Protein AF-A0A3S4HGS4-F1 (afdb_monomer_lite)

Secondary structure (DSSP, 8-state):
-TTTHHHHHHTSGGGGHHHHHHHHHHHHS-B-SSHHHHHHHHHHHHHHHHHHHHH---HHHHHHHHHHHHIIIII---HHHIIIIIHHHSHHHHHHHHHHHHHHHHHHHTT--BSS----STTGGGGG-BTTBTHHHHHHHHHHHHHHHHHHHHHHHH---PPPHHHHHHHHHHHHS-----

InterPro domains:
  IPR003352 Phosphotransferase system, EIIC [PF02378] (2-100)
  IPR013013 Phosphotransferase system, EIIC component, type 1 [PS51103] (1-174)
  IPR050558 Phosphotransferase System Sugar-Specific Components [PTHR30175] (1-172)

Structure (mmCIF, N/CA/C/O backbone):
data_AF-A0A3S4HGS4-F1
#
_entry.id   AF-A0A3S4HGS4-F1
#
loop_
_atom_site.group_PDB
_atom_site.id
_atom_site.type_symbol
_atom_site.label_atom_id
_atom_site.label_alt_id
_atom_site.label_comp_id
_atom_site.label_asym_id
_atom_site.label_entity_id
_atom_site.label_seq_id
_atom_site.pdbx_PDB_ins_code
_atom_site.Cartn_x
_atom_site.Cartn_y
_atom_site.Cartn_z
_atom_site.occupancy
_atom_site.B_iso_or_equiv
_atom_site.auth_seq_id
_atom_site.auth_comp_id
_atom_site.auth_asym_id
_atom_site.auth_atom_id
_atom_site.pdbx_PDB_model_num
ATOM 1 N N . MET A 1 1 ? 9.769 -6.739 -3.842 1.00 73.69 1 MET A N 1
ATOM 2 C CA . MET A 1 1 ? 10.053 -5.760 -2.768 1.00 73.69 1 MET A CA 1
ATOM 3 C C . MET A 1 1 ? 8.788 -5.180 -2.132 1.00 73.69 1 MET A C 1
ATOM 5 O O . MET A 1 1 ? 8.842 -4.814 -0.966 1.00 73.69 1 MET A O 1
ATOM 9 N N . GLY A 1 2 ? 7.644 -5.158 -2.833 1.00 74.06 2 GLY A N 1
ATOM 10 C CA . GLY A 1 2 ? 6.424 -4.470 -2.374 1.00 74.06 2 GLY A CA 1
ATOM 11 C C . GLY A 1 2 ? 5.908 -4.833 -0.975 1.00 74.06 2 GLY A C 1
ATOM 12 O O . GLY A 1 2 ? 5.435 -3.958 -0.264 1.00 74.06 2 GLY A O 1
ATOM 13 N N . GLY A 1 3 ? 6.067 -6.079 -0.517 1.00 77.19 3 GLY A N 1
ATOM 14 C CA . GLY A 1 3 ? 5.635 -6.467 0.833 1.00 77.19 3 GLY A CA 1
ATOM 15 C C . GLY A 1 3 ? 6.517 -5.941 1.964 1.00 77.19 3 GLY A C 1
ATOM 16 O O . GLY A 1 3 ? 6.028 -5.738 3.061 1.00 77.19 3 GLY A O 1
ATOM 17 N N . LEU A 1 4 ? 7.803 -5.685 1.717 1.00 84.38 4 LEU A N 1
ATOM 18 C CA . LEU A 1 4 ? 8.706 -5.089 2.712 1.00 84.38 4 LEU A CA 1
ATOM 19 C C . LEU A 1 4 ? 8.667 -3.559 2.672 1.00 84.38 4 LEU A C 1
ATOM 21 O O . LEU A 1 4 ? 9.144 -2.910 3.600 1.00 84.38 4 LEU A O 1
ATOM 25 N N . TRP A 1 5 ? 8.087 -2.981 1.617 1.00 82.62 5 TRP A N 1
ATOM 26 C CA . TRP A 1 5 ? 8.094 -1.544 1.385 1.00 82.62 5 TRP A CA 1
ATOM 27 C C . TRP A 1 5 ? 7.494 -0.733 2.541 1.00 82.62 5 TRP A C 1
ATOM 29 O O . TRP A 1 5 ? 8.181 0.159 3.031 1.00 82.62 5 TRP A O 1
ATOM 39 N N . PRO A 1 6 ? 6.307 -1.067 3.089 1.00 82.19 6 PRO A N 1
ATOM 40 C CA . PRO A 1 6 ? 5.762 -0.321 4.223 1.00 82.19 6 PRO A CA 1
ATOM 41 C C . PRO A 1 6 ? 6.671 -0.364 5.461 1.00 82.19 6 PRO A C 1
ATOM 43 O O . PRO A 1 6 ? 6.747 0.614 6.198 1.00 82.19 6 PRO A O 1
ATOM 46 N N . LEU A 1 7 ? 7.415 -1.459 5.672 1.00 84.00 7 LEU A N 1
ATOM 47 C CA . LEU A 1 7 ? 8.395 -1.553 6.761 1.00 84.00 7 LEU A CA 1
ATOM 48 C C . LEU A 1 7 ? 9.599 -0.631 6.516 1.00 84.00 7 LEU A C 1
ATOM 50 O O . LEU A 1 7 ? 10.056 0.035 7.440 1.00 84.00 7 LEU A O 1
ATOM 54 N N . LEU A 1 8 ? 10.080 -0.551 5.273 1.00 84.50 8 LEU A N 1
ATOM 55 C CA . LEU A 1 8 ? 11.158 0.360 4.870 1.00 84.50 8 LEU A CA 1
ATOM 56 C C . LEU A 1 8 ? 10.737 1.835 4.928 1.00 84.50 8 LEU A C 1
ATOM 58 O O . LEU A 1 8 ? 11.573 2.710 5.168 1.00 84.50 8 LEU A O 1
ATOM 62 N N . VAL A 1 9 ? 9.452 2.127 4.707 1.00 83.62 9 VAL A N 1
ATOM 63 C CA . VAL A 1 9 ? 8.888 3.462 4.933 1.00 83.62 9 VAL A CA 1
ATOM 64 C C . VAL A 1 9 ? 8.882 3.774 6.423 1.00 83.62 9 VAL A C 1
ATOM 66 O O . VAL A 1 9 ? 9.398 4.821 6.808 1.00 83.62 9 VAL A O 1
ATOM 69 N N . MET A 1 10 ? 8.435 2.835 7.265 1.00 85.19 10 MET A N 1
ATOM 70 C CA . MET A 1 10 ? 8.444 3.017 8.720 1.00 85.19 10 MET A CA 1
ATOM 71 C C . MET A 1 10 ? 9.833 3.315 9.291 1.00 85.19 10 MET A C 1
ATOM 73 O O . MET A 1 10 ? 9.947 4.145 10.189 1.00 85.19 10 MET A O 1
ATOM 77 N N . THR A 1 11 ? 10.876 2.651 8.786 1.00 85.25 11 THR A N 1
ATOM 78 C CA . THR A 1 11 ? 12.263 2.845 9.244 1.00 85.25 11 THR A CA 1
ATOM 79 C C . THR A 1 11 ? 13.010 3.954 8.498 1.00 85.25 11 THR A C 1
ATOM 81 O O . THR A 1 11 ? 14.163 4.230 8.816 1.00 85.25 11 THR A O 1
ATOM 84 N N . GLY A 1 12 ? 12.403 4.572 7.478 1.00 81.12 12 GLY A N 1
ATOM 85 C CA . GLY A 1 12 ? 13.042 5.581 6.624 1.00 81.12 12 GLY A CA 1
ATOM 86 C C . GLY A 1 12 ? 14.060 5.032 5.610 1.00 81.12 12 GLY A C 1
ATOM 87 O O . GLY A 1 12 ? 14.523 5.774 4.744 1.00 81.12 12 GLY A O 1
ATOM 88 N N . MET A 1 13 ? 14.373 3.733 5.647 1.00 85.25 13 MET A N 1
ATOM 89 C CA . MET A 1 13 ? 15.381 3.101 4.785 1.00 85.25 13 MET A CA 1
ATOM 90 C C . MET A 1 13 ? 15.022 3.117 3.294 1.00 85.25 13 MET A C 1
ATOM 92 O O . MET A 1 13 ? 15.910 2.998 2.453 1.00 85.25 13 MET A O 1
ATOM 96 N N . HIS A 1 14 ? 13.748 3.308 2.941 1.00 82.44 14 HIS A N 1
ATOM 97 C CA . HIS A 1 14 ? 13.311 3.438 1.545 1.00 82.44 14 HIS A CA 1
ATOM 98 C C . HIS A 1 14 ? 14.056 4.550 0.773 1.00 82.44 14 HIS A C 1
ATOM 100 O O . HIS A 1 14 ? 14.282 4.424 -0.428 1.00 82.44 14 HIS A O 1
ATOM 106 N N . ARG A 1 15 ? 14.520 5.607 1.460 1.00 81.25 15 ARG A N 1
ATOM 107 C CA . ARG A 1 15 ? 15.280 6.717 0.853 1.00 81.25 15 ARG A CA 1
ATOM 108 C C . ARG A 1 15 ? 16.653 6.303 0.316 1.00 81.25 15 ARG A C 1
ATOM 110 O O . ARG A 1 15 ? 17.200 6.995 -0.535 1.00 81.25 15 ARG A O 1
ATOM 117 N N . VAL A 1 16 ? 17.197 5.169 0.764 1.00 85.50 16 VAL A N 1
ATOM 118 C CA . VAL A 1 16 ? 18.470 4.627 0.255 1.00 85.50 16 VAL A CA 1
ATOM 119 C C . VAL A 1 16 ? 18.344 4.182 -1.204 1.00 85.50 16 VAL A C 1
ATOM 121 O O . VAL A 1 16 ? 19.324 4.224 -1.941 1.00 85.50 16 VAL A O 1
ATOM 124 N N . PHE A 1 17 ? 17.140 3.819 -1.654 1.00 83.25 17 PHE A N 1
ATOM 125 C CA . PHE A 1 17 ? 16.908 3.400 -3.036 1.00 83.25 17 PHE A CA 1
ATOM 126 C C . PHE A 1 17 ? 16.790 4.579 -4.006 1.00 83.25 17 PHE A C 1
ATOM 128 O O . PHE A 1 17 ? 17.007 4.393 -5.199 1.00 83.25 17 PHE A O 1
ATOM 135 N N . THR A 1 18 ? 16.508 5.797 -3.526 1.00 84.56 18 THR A N 1
ATOM 136 C CA . THR A 1 18 ? 16.375 6.993 -4.373 1.00 84.56 18 THR A CA 1
ATOM 137 C C . THR A 1 18 ? 17.574 7.212 -5.310 1.00 84.56 18 THR A C 1
ATOM 139 O O . THR A 1 18 ? 17.343 7.278 -6.516 1.00 84.56 18 THR A O 1
ATOM 142 N N . PRO A 1 19 ? 18.840 7.285 -4.844 1.00 85.31 19 PRO A N 1
ATOM 143 C CA . PRO A 1 19 ? 19.981 7.477 -5.745 1.00 85.31 19 PRO A CA 1
ATOM 144 C C . PRO A 1 19 ? 20.145 6.331 -6.752 1.00 85.31 19 PRO A C 1
ATOM 146 O O . PRO A 1 19 ? 20.438 6.583 -7.918 1.00 85.31 19 PRO A O 1
ATOM 149 N N . THR A 1 20 ? 19.897 5.085 -6.340 1.00 85.88 20 THR A N 1
ATOM 150 C CA . THR A 1 20 ? 19.957 3.914 -7.229 1.00 85.88 20 THR A CA 1
ATOM 151 C C . THR A 1 20 ? 18.899 3.980 -8.329 1.00 85.88 20 THR A C 1
ATOM 153 O O . THR A 1 20 ? 19.192 3.658 -9.479 1.00 85.88 20 THR A O 1
ATOM 156 N N . ILE A 1 21 ? 17.685 4.433 -8.007 1.00 85.06 21 ILE A N 1
ATOM 157 C CA . ILE A 1 21 ? 16.608 4.625 -8.985 1.00 85.06 21 ILE A CA 1
ATOM 158 C C . ILE A 1 21 ? 16.987 5.727 -9.978 1.00 85.06 21 ILE A C 1
ATOM 160 O O . ILE A 1 21 ? 16.885 5.502 -11.181 1.00 85.06 21 ILE A O 1
ATOM 164 N N . ILE A 1 22 ? 17.488 6.876 -9.499 1.00 86.00 22 ILE A N 1
ATOM 165 C CA . ILE A 1 22 ? 17.954 7.973 -10.370 1.00 86.00 22 ILE A CA 1
ATOM 166 C C . ILE A 1 22 ? 19.010 7.458 -11.344 1.00 86.00 22 ILE A C 1
ATOM 168 O O . ILE A 1 22 ? 18.905 7.691 -12.545 1.00 86.00 22 ILE A O 1
ATOM 172 N N . GLN A 1 23 ? 20.011 6.740 -10.833 1.00 87.56 23 GLN A N 1
ATOM 173 C CA . GLN A 1 23 ? 21.090 6.201 -11.650 1.00 87.56 23 GLN A CA 1
ATOM 174 C C . GLN A 1 23 ? 20.569 5.196 -12.684 1.00 87.56 23 GLN A C 1
ATOM 176 O O . GLN A 1 23 ? 20.904 5.297 -13.860 1.00 87.56 23 GLN A O 1
ATOM 181 N N . THR A 1 24 ? 19.694 4.276 -12.274 1.00 86.56 24 THR A N 1
ATOM 182 C CA . THR A 1 24 ? 19.124 3.261 -13.173 1.00 86.56 24 THR A CA 1
ATOM 183 C C . THR A 1 24 ? 18.310 3.907 -14.293 1.00 86.56 24 THR A C 1
ATOM 185 O O . THR A 1 24 ? 18.441 3.519 -15.453 1.00 86.56 24 THR A O 1
ATOM 188 N N . ILE A 1 25 ? 17.509 4.932 -13.980 1.00 85.81 25 ILE A N 1
ATOM 189 C CA . ILE A 1 25 ? 16.759 5.694 -14.986 1.00 85.81 25 ILE A CA 1
ATOM 190 C C . ILE A 1 25 ? 17.715 6.471 -15.899 1.00 85.81 25 ILE A C 1
ATOM 192 O O . ILE A 1 25 ? 17.502 6.487 -17.107 1.00 85.81 25 ILE A O 1
ATOM 196 N N . ALA A 1 26 ? 18.780 7.074 -15.366 1.00 86.50 26 ALA A N 1
ATOM 197 C CA . ALA A 1 26 ? 19.760 7.804 -16.170 1.00 86.50 26 ALA A CA 1
ATOM 198 C C . ALA A 1 26 ? 20.526 6.893 -17.148 1.00 86.50 26 ALA A C 1
ATOM 200 O O . ALA A 1 26 ? 20.811 7.305 -18.269 1.00 86.50 26 ALA A O 1
ATOM 201 N N . GLU A 1 27 ? 20.836 5.660 -16.743 1.00 88.69 27 GLU A N 1
ATOM 202 C CA . GLU A 1 27 ? 21.581 4.696 -17.561 1.00 88.69 27 GLU A CA 1
ATOM 203 C C . GLU A 1 27 ? 20.690 3.935 -18.554 1.00 88.69 27 GLU A C 1
ATOM 205 O O . GLU A 1 27 ? 21.102 3.671 -19.682 1.00 88.69 27 GLU A O 1
ATOM 210 N N . THR A 1 28 ? 19.472 3.565 -18.148 1.00 83.31 28 THR A N 1
ATOM 211 C CA . THR A 1 28 ? 18.619 2.628 -18.907 1.00 83.31 28 THR A CA 1
ATOM 212 C C . THR A 1 28 ? 17.299 3.231 -19.393 1.00 83.31 28 THR A C 1
ATOM 214 O O . THR A 1 28 ? 16.557 2.584 -20.134 1.00 83.31 28 THR A O 1
ATOM 217 N N . GLY A 1 29 ? 16.981 4.462 -18.982 1.00 82.38 29 GLY A N 1
ATOM 218 C CA . GLY A 1 29 ? 15.735 5.161 -19.310 1.00 82.38 29 GLY A CA 1
ATOM 219 C C . GLY A 1 29 ? 14.496 4.660 -1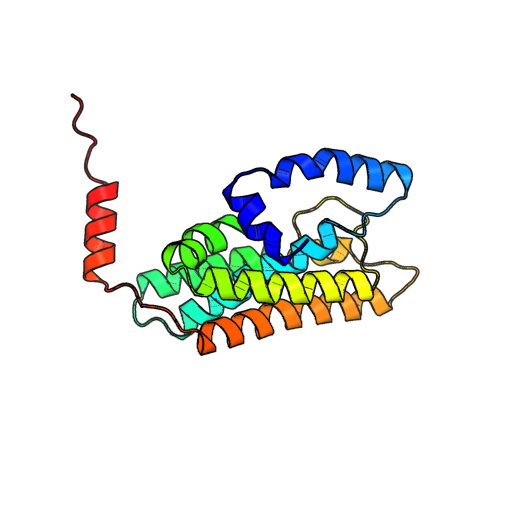8.557 1.00 82.38 29 GLY A C 1
ATOM 220 O O . GLY A 1 29 ? 13.396 5.160 -18.808 1.00 82.38 29 GLY A O 1
ATOM 221 N N . LYS A 1 30 ? 14.634 3.661 -17.670 1.00 83.25 30 LYS A N 1
ATO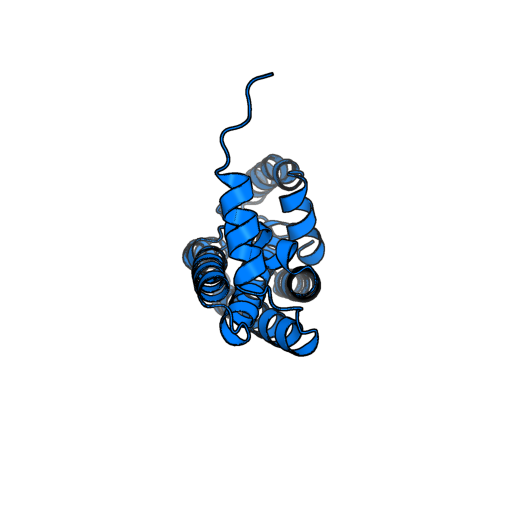M 222 C CA . LYS A 1 30 ? 13.518 3.078 -16.909 1.00 83.25 30 LYS A CA 1
ATOM 223 C C . LYS A 1 30 ? 13.963 2.337 -15.645 1.00 83.25 30 LYS A C 1
ATOM 225 O O . LYS A 1 30 ? 15.062 1.810 -15.589 1.00 83.25 30 LYS A O 1
ATOM 230 N N . GLU A 1 31 ? 13.088 2.220 -14.650 1.00 85.94 31 GLU A N 1
ATOM 231 C CA . GLU A 1 31 ? 13.328 1.436 -13.428 1.00 85.94 31 GLU A CA 1
ATOM 232 C C . GLU A 1 31 ? 12.187 0.437 -13.188 1.00 85.94 31 GLU A C 1
ATOM 234 O O . GLU A 1 31 ? 11.023 0.820 -13.101 1.00 85.94 31 GLU A O 1
ATOM 239 N N . GLY A 1 32 ? 12.511 -0.858 -13.137 1.00 80.69 32 GLY A N 1
ATOM 240 C CA . GLY A 1 32 ? 11.527 -1.952 -13.153 1.00 80.69 32 GLY A CA 1
ATOM 241 C C . GLY A 1 32 ? 11.404 -2.764 -11.862 1.00 80.69 32 GLY A C 1
ATOM 242 O O . GLY A 1 32 ? 10.680 -3.754 -11.840 1.00 80.69 32 GLY A O 1
ATOM 243 N N . MET A 1 33 ? 12.116 -2.408 -10.792 1.00 78.56 33 MET A N 1
ATOM 244 C CA . MET A 1 33 ? 12.194 -3.211 -9.569 1.00 78.56 33 MET A CA 1
ATOM 245 C C . MET A 1 33 ? 11.531 -2.525 -8.369 1.00 78.56 33 MET A C 1
ATOM 247 O O . MET A 1 33 ? 10.715 -3.140 -7.669 1.00 78.56 33 MET A O 1
ATOM 251 N N . VAL A 1 34 ? 11.884 -1.268 -8.110 1.00 82.94 34 VAL A N 1
ATOM 252 C CA . VAL A 1 34 ? 11.505 -0.524 -6.906 1.00 82.94 34 VAL A CA 1
ATOM 253 C C . VAL A 1 34 ? 10.178 0.201 -7.115 1.00 82.94 34 VAL A C 1
ATOM 255 O O . VAL A 1 34 ? 9.214 -0.091 -6.411 1.00 82.94 34 VAL A O 1
ATOM 258 N N . MET A 1 35 ? 10.066 1.041 -8.141 1.00 83.50 35 MET A N 1
ATOM 259 C CA . MET A 1 35 ? 8.863 1.826 -8.442 1.00 83.50 35 MET A CA 1
ATOM 260 C C . MET A 1 35 ? 7.609 0.956 -8.690 1.00 83.50 35 MET A C 1
ATOM 262 O O . MET A 1 35 ? 6.543 1.261 -8.148 1.00 83.50 35 MET A O 1
ATOM 266 N N . PRO A 1 36 ? 7.675 -0.177 -9.423 1.00 82.62 36 PRO A N 1
ATOM 267 C CA . PRO A 1 36 ? 6.515 -1.064 -9.578 1.00 82.62 36 PRO A CA 1
ATOM 268 C C . PRO A 1 36 ? 6.164 -1.831 -8.294 1.00 82.62 36 PRO A C 1
ATOM 270 O O . PRO A 1 36 ? 5.029 -2.259 -8.098 1.00 82.62 36 PRO A O 1
ATOM 273 N N . SER A 1 37 ? 7.128 -2.009 -7.387 1.00 84.12 37 SER A N 1
ATOM 274 C CA . SER A 1 37 ? 6.854 -2.554 -6.054 1.00 84.12 37 SER A CA 1
ATOM 275 C C . SER A 1 37 ? 6.144 -1.526 -5.163 1.00 84.12 37 SER A C 1
ATOM 277 O O . SER A 1 37 ? 5.275 -1.899 -4.374 1.00 84.12 37 SER A O 1
ATOM 279 N N . GLU A 1 38 ? 6.495 -0.246 -5.300 1.00 85.38 38 GLU A N 1
ATOM 280 C CA . GLU A 1 38 ? 5.922 0.875 -4.551 1.00 85.38 38 GLU A CA 1
ATOM 281 C C . GLU A 1 38 ? 4.439 1.099 -4.851 1.00 85.38 38 GLU A C 1
ATOM 283 O O . GLU A 1 38 ? 3.647 1.231 -3.917 1.00 85.38 38 GLU A O 1
ATOM 288 N N . ILE A 1 39 ? 4.031 1.069 -6.128 1.00 86.06 39 ILE A N 1
ATOM 289 C CA . ILE A 1 39 ? 2.616 1.256 -6.499 1.00 86.06 39 ILE A CA 1
ATOM 290 C C . ILE A 1 39 ? 1.719 0.203 -5.841 1.00 86.06 39 ILE A C 1
ATOM 292 O O . ILE A 1 39 ? 0.664 0.531 -5.300 1.00 86.06 39 ILE A O 1
ATOM 296 N N . GLY A 1 40 ? 2.167 -1.055 -5.798 1.00 86.81 40 GLY A N 1
ATOM 297 C CA . GLY A 1 40 ? 1.443 -2.129 -5.123 1.00 86.81 40 GLY A CA 1
ATOM 298 C C . GLY A 1 40 ? 1.340 -1.905 -3.613 1.00 86.81 40 GLY A C 1
ATOM 299 O O . GLY A 1 40 ? 0.284 -2.150 -3.033 1.00 86.81 40 GLY A O 1
ATOM 300 N N . ALA A 1 41 ? 2.404 -1.416 -2.974 1.00 88.06 41 ALA A N 1
ATOM 301 C CA . ALA A 1 41 ? 2.439 -1.163 -1.535 1.00 88.06 41 ALA A CA 1
ATOM 302 C C . ALA A 1 41 ? 1.572 0.038 -1.118 1.00 88.06 41 ALA A C 1
ATOM 304 O O . ALA A 1 41 ? 0.770 -0.077 -0.188 1.00 88.06 41 ALA A O 1
ATOM 305 N N . ASN A 1 42 ? 1.676 1.164 -1.828 1.00 90.88 42 ASN A N 1
ATOM 306 C CA . ASN A 1 42 ? 0.927 2.388 -1.526 1.00 90.88 42 ASN A CA 1
ATOM 307 C C . ASN A 1 42 ? -0.580 2.162 -1.669 1.00 90.88 42 ASN A C 1
ATOM 309 O O . ASN A 1 42 ? -1.363 2.492 -0.777 1.00 90.88 42 ASN A O 1
ATOM 313 N N . LEU A 1 43 ? -0.995 1.510 -2.753 1.00 92.19 43 LEU A N 1
ATOM 314 C CA . LEU A 1 43 ? -2.408 1.231 -2.994 1.00 92.19 43 LEU A CA 1
ATOM 315 C C . LEU A 1 43 ? -2.945 0.136 -2.079 1.00 92.19 43 LEU A C 1
ATOM 317 O O . LEU A 1 43 ? -4.115 0.174 -1.704 1.00 92.19 43 LEU A O 1
ATOM 321 N N . SER A 1 44 ? -2.090 -0.795 -1.654 1.00 92.69 44 SER A N 1
ATOM 322 C CA . SER A 1 44 ? -2.437 -1.757 -0.610 1.00 92.69 44 SER A CA 1
ATOM 323 C C . SER A 1 44 ? -2.732 -1.070 0.725 1.00 92.69 44 SER A C 1
ATOM 325 O O . SER A 1 44 ? -3.722 -1.409 1.369 1.00 92.69 44 SER A O 1
ATOM 327 N N . LEU A 1 45 ? -1.935 -0.077 1.133 1.00 92.50 45 LEU A N 1
ATOM 328 C CA . LEU A 1 45 ? -2.217 0.729 2.330 1.00 92.50 45 LEU A CA 1
ATOM 329 C C . LEU A 1 45 ? -3.512 1.538 2.184 1.00 92.50 45 LEU A C 1
ATOM 331 O O . LEU A 1 45 ? -4.280 1.674 3.139 1.00 92.50 45 LEU A O 1
ATOM 335 N N . GLY A 1 46 ? -3.789 2.025 0.975 1.00 93.00 46 GLY A N 1
ATOM 336 C CA . GLY A 1 46 ? -5.063 2.646 0.638 1.00 93.00 46 GLY A CA 1
ATOM 337 C C . GLY A 1 46 ? -6.253 1.695 0.790 1.00 93.00 46 GLY A C 1
ATOM 338 O O . GLY A 1 46 ? -7.238 2.028 1.447 1.00 93.00 46 GLY A O 1
ATOM 339 N N . GLY A 1 47 ? -6.145 0.484 0.238 1.00 92.94 47 GLY A N 1
ATOM 340 C CA . GLY A 1 47 ? -7.185 -0.544 0.307 1.00 92.94 47 GLY A CA 1
ATOM 341 C C . GLY A 1 47 ? -7.461 -1.042 1.726 1.00 92.94 47 GLY A C 1
ATOM 342 O O . GLY A 1 47 ? -8.624 -1.174 2.112 1.00 92.94 47 GLY A O 1
ATOM 343 N N . SER A 1 48 ? -6.421 -1.252 2.540 1.00 94.00 48 SER A N 1
ATOM 344 C CA . SER A 1 48 ? -6.606 -1.640 3.944 1.00 94.00 48 SER A CA 1
ATOM 345 C C . SER A 1 48 ? -7.225 -0.511 4.766 1.00 94.00 48 SER A C 1
ATOM 347 O O . SER A 1 48 ? -8.111 -0.764 5.582 1.00 94.00 48 SER A O 1
ATOM 349 N N . SER A 1 49 ? -6.849 0.743 4.500 1.00 94.25 49 SER A N 1
ATOM 350 C CA . SER A 1 49 ? -7.458 1.910 5.151 1.00 94.25 49 SER A CA 1
ATOM 351 C C . SER A 1 49 ? -8.935 2.077 4.772 1.00 94.25 49 SER A C 1
ATOM 353 O O . SER A 1 49 ? -9.769 2.326 5.640 1.00 94.25 49 SER A O 1
ATOM 355 N N . LEU A 1 50 ? -9.300 1.832 3.510 1.00 95.19 50 LEU A N 1
ATOM 356 C CA . LEU A 1 50 ? -10.702 1.784 3.074 1.00 95.19 50 LEU A CA 1
ATOM 357 C C . LEU A 1 50 ? -11.502 0.690 3.788 1.00 95.19 50 LEU A C 1
ATOM 359 O O . LEU A 1 50 ? -12.639 0.927 4.193 1.00 95.19 50 LEU A O 1
ATOM 363 N N . ALA A 1 51 ? -10.924 -0.498 3.978 1.00 94.19 51 ALA A N 1
ATOM 364 C CA . ALA A 1 51 ? -11.585 -1.580 4.708 1.00 94.19 51 ALA A CA 1
ATOM 365 C C . ALA A 1 51 ? -11.812 -1.232 6.182 1.00 94.19 51 ALA A C 1
ATOM 367 O O . ALA A 1 51 ? -12.861 -1.564 6.743 1.00 94.19 51 ALA A O 1
ATOM 368 N N . VAL A 1 52 ? -10.863 -0.524 6.798 1.00 92.88 52 VAL A N 1
ATOM 369 C CA . VAL A 1 52 ? -11.026 0.005 8.155 1.00 92.88 52 VAL A CA 1
ATOM 370 C C . VAL A 1 52 ? -12.159 1.020 8.203 1.00 92.88 52 VAL A C 1
ATOM 372 O O . VAL A 1 52 ? -13.081 0.846 8.996 1.00 92.88 52 VAL A O 1
ATOM 375 N N . ALA A 1 53 ? -12.156 2.013 7.311 1.00 93.56 53 ALA A N 1
ATOM 376 C CA . ALA A 1 53 ? -13.233 2.995 7.207 1.00 93.56 53 ALA A CA 1
ATOM 377 C C . ALA A 1 53 ? -14.612 2.347 7.001 1.00 93.56 53 ALA A C 1
ATOM 379 O O . ALA A 1 53 ? -15.620 2.826 7.527 1.00 93.56 53 ALA A O 1
ATOM 380 N N . TRP A 1 54 ? -14.674 1.249 6.246 1.00 93.69 54 TRP A N 1
ATOM 381 C CA . TRP A 1 54 ? -15.916 0.523 6.008 1.00 93.69 54 TRP A CA 1
ATOM 382 C C . TRP A 1 54 ? -16.440 -0.156 7.277 1.00 93.69 54 TRP A C 1
ATOM 384 O O . TRP A 1 54 ? -17.626 -0.049 7.589 1.00 93.69 54 TRP A O 1
ATOM 394 N N . ARG A 1 55 ? -15.563 -0.838 8.021 1.00 91.19 55 ARG A N 1
ATOM 395 C CA . ARG A 1 55 ? -15.952 -1.706 9.141 1.00 91.19 55 ARG A CA 1
ATOM 396 C C . ARG A 1 55 ? -15.992 -1.005 10.502 1.00 91.19 55 ARG A C 1
ATOM 398 O O . ARG A 1 55 ? -16.719 -1.476 11.374 1.00 91.19 55 ARG A O 1
ATOM 405 N N . THR A 1 56 ? -15.238 0.077 10.695 1.00 90.31 56 THR A N 1
ATOM 406 C CA . THR A 1 56 ? -15.179 0.775 11.987 1.00 90.31 56 THR A CA 1
ATOM 407 C C . THR A 1 56 ? -16.519 1.417 12.351 1.00 90.31 56 THR A C 1
ATOM 409 O O . THR A 1 56 ? -17.248 1.938 11.498 1.00 90.31 56 THR A O 1
ATOM 412 N N . LYS A 1 57 ? -16.857 1.354 13.640 1.00 88.56 57 LYS A N 1
ATOM 413 C CA . LYS A 1 57 ? -17.996 2.050 14.249 1.00 88.56 57 LYS A CA 1
ATOM 414 C C . LYS A 1 57 ? -17.603 3.411 14.812 1.00 88.56 57 LYS A C 1
ATOM 416 O O . LYS A 1 57 ? -18.489 4.196 15.143 1.00 88.56 57 LYS A O 1
ATOM 421 N N . ASN A 1 58 ? -16.308 3.685 14.916 1.00 90.06 58 ASN A N 1
ATOM 422 C CA . ASN A 1 58 ? -15.802 4.939 15.430 1.00 90.06 58 ASN A CA 1
ATOM 423 C C . ASN A 1 58 ? -15.807 6.010 14.314 1.00 90.06 58 ASN A C 1
ATOM 425 O O . ASN A 1 58 ? -15.168 5.816 13.274 1.00 90.06 58 ASN A O 1
ATOM 429 N N . PRO A 1 59 ? -16.541 7.127 14.483 1.00 88.12 59 PRO A N 1
ATOM 430 C CA . PRO A 1 59 ? -16.644 8.163 13.458 1.00 88.12 59 PRO A CA 1
ATOM 431 C C . PRO A 1 59 ? -15.312 8.879 13.179 1.00 88.12 59 PRO A C 1
ATOM 433 O O . PRO A 1 59 ? -15.041 9.202 12.022 1.00 88.12 59 PRO A O 1
ATOM 436 N N . GLU A 1 60 ? -14.465 9.077 14.190 1.00 88.62 60 GLU A N 1
ATOM 437 C CA . GLU A 1 60 ? -13.166 9.748 14.051 1.00 88.62 60 GLU A CA 1
ATOM 438 C C . GLU A 1 60 ? -12.162 8.851 13.323 1.00 88.62 60 GLU A C 1
ATOM 440 O O . GLU A 1 60 ? -11.529 9.269 12.342 1.00 88.62 60 GLU A O 1
ATOM 445 N N . LEU A 1 61 ? -12.088 7.575 13.719 1.00 89.31 61 LEU A N 1
ATOM 446 C CA . LEU A 1 61 ? -11.283 6.581 13.011 1.00 89.31 61 LEU A CA 1
ATOM 447 C C . LEU A 1 61 ? -11.754 6.405 11.564 1.00 89.31 61 LEU A C 1
ATOM 449 O O . LEU A 1 61 ? -10.926 6.309 10.658 1.00 89.31 61 LEU A O 1
ATOM 453 N N . ARG A 1 62 ? -13.071 6.413 11.313 1.00 92.38 62 ARG A N 1
ATOM 454 C CA . ARG A 1 62 ? -13.633 6.352 9.954 1.00 92.38 62 ARG A CA 1
ATOM 455 C C . ARG A 1 62 ? -13.181 7.539 9.109 1.00 92.38 62 ARG A C 1
ATOM 457 O O . ARG A 1 62 ? -12.760 7.335 7.971 1.00 92.38 62 ARG A O 1
ATOM 464 N N . GLN A 1 63 ? -13.263 8.758 9.641 1.00 92.38 63 GLN A N 1
ATOM 465 C CA . GLN A 1 63 ? -12.841 9.963 8.927 1.00 92.38 63 GLN A CA 1
ATOM 466 C C . GLN A 1 63 ? -11.341 9.926 8.616 1.00 92.38 63 GLN A C 1
ATOM 468 O O . GLN A 1 63 ? -10.938 10.164 7.475 1.00 92.38 63 GLN A O 1
ATOM 473 N N . THR A 1 64 ? -10.531 9.559 9.608 1.00 92.38 64 THR A N 1
ATOM 474 C CA . THR A 1 64 ? -9.079 9.414 9.463 1.00 92.38 64 THR A CA 1
ATOM 475 C C . THR A 1 64 ? -8.739 8.370 8.404 1.00 92.38 64 THR A C 1
ATOM 477 O O . THR A 1 64 ? -7.943 8.632 7.504 1.00 92.38 64 THR A O 1
ATOM 480 N N . ALA A 1 65 ? -9.388 7.206 8.457 1.00 93.00 65 ALA A N 1
ATOM 481 C CA . ALA A 1 65 ? -9.139 6.113 7.532 1.00 93.00 65 ALA A CA 1
ATOM 482 C C . ALA A 1 65 ? -9.558 6.438 6.090 1.00 93.00 65 ALA A C 1
ATOM 484 O O . ALA A 1 65 ? -8.839 6.077 5.160 1.00 93.00 65 ALA A O 1
ATOM 485 N N . LEU A 1 66 ? -10.661 7.169 5.884 1.00 94.12 66 LEU A N 1
ATOM 486 C CA . LEU A 1 66 ? -11.064 7.646 4.554 1.00 94.12 66 LEU A CA 1
ATOM 487 C C . LEU A 1 66 ? -10.069 8.654 3.977 1.00 94.12 66 LEU A C 1
ATOM 489 O O . LEU A 1 66 ? -9.650 8.509 2.829 1.00 94.12 66 LEU A O 1
ATOM 493 N N . ALA A 1 67 ? -9.674 9.656 4.766 1.00 93.31 67 ALA A N 1
ATOM 494 C CA . ALA A 1 67 ? -8.708 10.662 4.332 1.00 93.31 67 ALA A CA 1
ATOM 495 C C . ALA A 1 67 ? -7.351 10.021 4.003 1.00 93.31 67 ALA A C 1
ATOM 497 O O . ALA A 1 67 ? -6.746 10.309 2.969 1.00 93.31 67 ALA A O 1
ATOM 498 N N . ALA A 1 68 ? -6.910 9.093 4.850 1.00 93.19 68 ALA A N 1
ATOM 499 C CA . ALA A 1 68 ? -5.678 8.353 4.661 1.00 93.19 68 ALA A CA 1
ATOM 500 C C . ALA A 1 68 ? -5.718 7.445 3.423 1.00 93.19 68 ALA A C 1
ATOM 502 O O . ALA A 1 68 ? -4.767 7.427 2.640 1.00 93.19 68 ALA A O 1
ATOM 503 N N . ALA A 1 69 ? -6.835 6.747 3.195 1.00 93.62 69 ALA A N 1
ATOM 504 C CA . ALA A 1 69 ? -7.016 5.930 2.003 1.00 93.62 69 ALA A CA 1
ATOM 505 C C . ALA A 1 69 ? -6.998 6.767 0.719 1.00 93.62 69 ALA A C 1
ATOM 507 O O . ALA A 1 69 ? -6.334 6.396 -0.248 1.00 93.62 69 ALA A O 1
ATOM 508 N N . ALA A 1 70 ? -7.684 7.914 0.720 1.00 93.12 70 ALA A N 1
ATOM 509 C CA . ALA A 1 70 ? -7.674 8.840 -0.405 1.00 93.12 70 ALA A CA 1
ATOM 510 C C . ALA A 1 70 ? -6.257 9.365 -0.680 1.00 93.12 70 ALA A C 1
ATOM 512 O O . ALA A 1 70 ? -5.826 9.374 -1.828 1.00 93.12 70 ALA A O 1
ATOM 513 N N . SER A 1 71 ? -5.503 9.729 0.360 1.00 91.94 71 SER A N 1
ATOM 514 C CA . SER A 1 71 ? -4.114 10.184 0.229 1.00 91.94 71 SER A CA 1
ATOM 515 C C . SER A 1 71 ? -3.207 9.118 -0.403 1.00 91.94 71 SER A C 1
ATOM 517 O O . SER A 1 71 ? -2.505 9.398 -1.377 1.00 91.94 71 SER A O 1
ATOM 519 N N .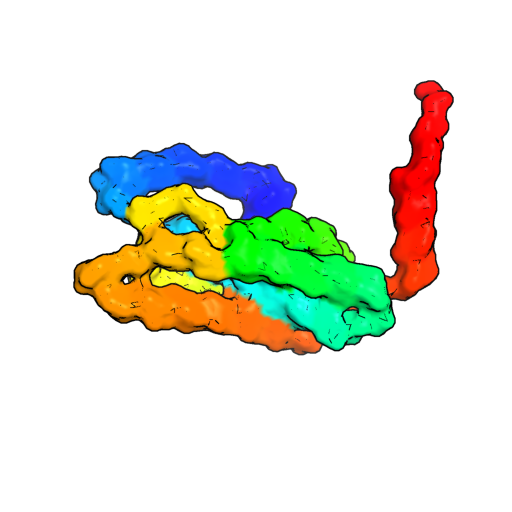 ALA A 1 72 ? -3.296 7.872 0.069 1.00 91.88 72 ALA A N 1
ATOM 520 C CA . ALA A 1 72 ? -2.483 6.771 -0.439 1.00 91.88 72 ALA A CA 1
ATOM 521 C C . ALA A 1 72 ? -2.844 6.373 -1.879 1.00 91.88 72 ALA A C 1
ATOM 523 O O . ALA A 1 72 ? -1.953 6.135 -2.692 1.00 91.88 72 ALA A O 1
ATOM 524 N N . ILE A 1 73 ? -4.137 6.333 -2.221 1.00 90.75 73 ILE A N 1
ATOM 525 C CA . ILE A 1 73 ? -4.594 5.935 -3.562 1.00 90.75 73 ILE A CA 1
ATOM 526 C C . ILE A 1 73 ? -4.383 7.057 -4.571 1.00 90.75 73 ILE A C 1
ATOM 528 O O . ILE A 1 73 ? -3.886 6.812 -5.666 1.00 90.75 73 ILE A O 1
ATOM 532 N N . VAL A 1 74 ? -4.778 8.283 -4.230 1.00 88.56 74 VAL A N 1
ATOM 533 C CA . VAL A 1 74 ? -4.836 9.395 -5.183 1.00 88.56 74 VAL A CA 1
ATOM 534 C C . VAL A 1 74 ? -3.486 10.088 -5.296 1.00 88.56 74 VAL A C 1
ATOM 536 O O . VAL A 1 74 ? -2.959 10.233 -6.399 1.00 88.56 74 VAL A O 1
ATOM 539 N N . ALA A 1 75 ? -2.924 10.496 -4.158 1.00 85.06 75 ALA A N 1
ATOM 540 C CA . ALA A 1 75 ? -1.691 11.274 -4.108 1.00 85.06 75 ALA A CA 1
ATOM 541 C C . ALA A 1 75 ? -0.428 10.400 -4.044 1.00 85.06 75 ALA A C 1
ATOM 543 O O . ALA A 1 75 ? 0.671 10.917 -4.221 1.00 85.06 75 ALA A O 1
ATOM 544 N N . GLY A 1 76 ? -0.564 9.094 -3.786 1.00 83.94 76 GLY A N 1
ATOM 545 C CA . GLY A 1 76 ? 0.585 8.212 -3.576 1.00 83.94 76 GLY A CA 1
ATOM 546 C C . GLY A 1 76 ? 1.346 8.528 -2.286 1.00 83.94 76 GLY A C 1
ATOM 547 O O . GLY A 1 76 ? 2.524 8.200 -2.177 1.00 83.94 76 GLY A O 1
ATOM 548 N N . ILE A 1 77 ? 0.704 9.204 -1.328 1.00 86.00 77 ILE A N 1
ATOM 549 C CA . ILE A 1 77 ? 1.297 9.565 -0.037 1.00 86.00 77 ILE A CA 1
ATOM 550 C C . ILE A 1 77 ? 0.856 8.519 0.981 1.00 86.00 77 ILE A C 1
ATOM 552 O O . ILE A 1 77 ? -0.324 8.392 1.311 1.00 86.00 77 ILE A O 1
ATOM 556 N N . SER A 1 78 ? 1.813 7.715 1.435 1.00 87.69 78 SER A N 1
ATOM 557 C CA . SER A 1 78 ? 1.541 6.512 2.227 1.00 87.69 78 SER A CA 1
ATOM 558 C C . SER A 1 78 ? 1.553 6.771 3.731 1.00 87.69 78 SER A C 1
ATOM 560 O O . SER A 1 78 ? 0.988 5.990 4.490 1.00 87.69 78 SER A O 1
ATOM 562 N N . GLU A 1 79 ? 2.138 7.882 4.172 1.00 87.19 79 GLU A N 1
ATOM 563 C CA . GLU A 1 79 ? 2.365 8.221 5.573 1.00 87.19 79 GLU A CA 1
ATOM 564 C C . GLU A 1 79 ? 1.055 8.327 6.377 1.00 87.19 79 GLU A C 1
ATOM 566 O O . GLU A 1 79 ? 0.976 7.710 7.445 1.00 87.19 79 GLU A O 1
ATOM 571 N N . PRO A 1 80 ? -0.014 8.989 5.883 1.00 87.06 80 PRO A N 1
ATOM 572 C CA . PRO A 1 80 ? -1.294 9.021 6.586 1.00 87.06 80 PRO A CA 1
ATOM 573 C C . PRO A 1 80 ? -1.922 7.632 6.745 1.00 87.06 80 PRO A C 1
ATOM 575 O O . PRO A 1 80 ? -2.467 7.319 7.799 1.00 87.06 80 PRO A O 1
ATOM 578 N N . ALA A 1 81 ? -1.829 6.772 5.726 1.00 90.94 81 ALA A N 1
ATOM 579 C CA . ALA A 1 81 ? -2.385 5.416 5.764 1.00 90.94 81 ALA A CA 1
ATOM 580 C C . ALA A 1 81 ? -1.563 4.477 6.648 1.00 90.94 81 ALA A C 1
ATOM 582 O O . ALA A 1 81 ? -2.113 3.696 7.428 1.00 90.94 81 ALA A O 1
ATOM 583 N N . LEU A 1 82 ? -0.240 4.586 6.571 1.00 90.62 82 LEU A N 1
ATOM 584 C CA . LEU A 1 82 ? 0.688 3.772 7.332 1.00 90.62 82 LEU A CA 1
ATOM 585 C C . LEU A 1 82 ? 0.580 4.075 8.827 1.00 90.62 82 LEU A C 1
ATOM 587 O O . LEU A 1 82 ? 0.274 3.180 9.611 1.00 90.62 82 LEU A O 1
ATOM 591 N N . TYR A 1 83 ? 0.778 5.332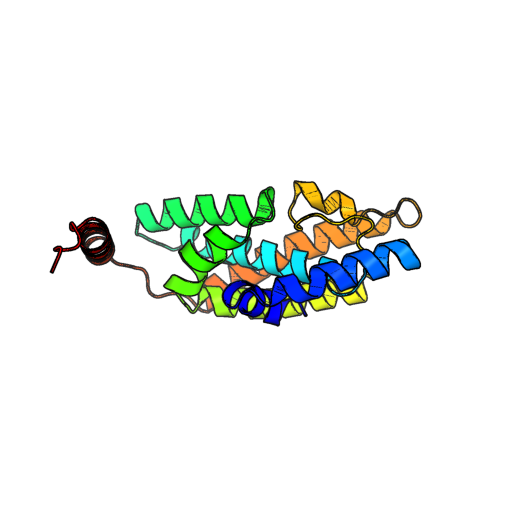 9.224 1.00 90.19 83 TYR A N 1
ATOM 592 C CA . TYR A 1 83 ? 0.821 5.709 10.637 1.00 90.19 83 TYR A CA 1
ATOM 593 C C . TYR A 1 83 ? -0.564 5.995 11.222 1.00 90.19 83 TYR A C 1
ATOM 595 O O . TYR A 1 83 ? -0.815 5.668 12.381 1.00 90.19 83 TYR A O 1
ATOM 603 N N . GLY A 1 84 ? -1.478 6.560 10.429 1.00 87.12 84 GLY A N 1
ATOM 604 C CA . GLY A 1 84 ? -2.826 6.907 10.884 1.00 87.12 84 GLY A CA 1
ATOM 605 C C . GLY A 1 84 ? -3.769 5.711 11.004 1.00 87.12 84 GLY A C 1
ATOM 606 O O . GLY A 1 84 ? -4.721 5.775 11.778 1.00 87.12 84 GLY A O 1
ATOM 607 N N . VAL A 1 85 ? -3.505 4.608 10.291 1.00 91.56 85 VAL A N 1
ATOM 608 C CA . VAL A 1 85 ? -4.403 3.441 10.275 1.00 91.56 85 VAL A CA 1
ATOM 609 C C . VAL A 1 85 ? -3.652 2.127 10.471 1.00 91.56 85 VAL A C 1
ATOM 611 O O . VAL A 1 85 ? -3.897 1.406 11.441 1.00 91.56 85 VAL A O 1
ATOM 614 N N . ALA A 1 86 ? -2.732 1.796 9.563 1.00 90.50 86 ALA A N 1
ATOM 615 C CA . ALA A 1 86 ? -2.159 0.457 9.475 1.00 90.50 86 ALA A CA 1
ATOM 616 C C . ALA A 1 86 ? -1.363 0.070 10.732 1.00 90.50 86 ALA A C 1
ATOM 618 O O . ALA A 1 86 ? -1.585 -1.002 11.299 1.00 90.50 86 ALA A O 1
ATOM 619 N N . VAL A 1 87 ? -0.476 0.951 11.202 1.00 89.44 87 VAL A N 1
ATOM 620 C CA . VAL A 1 87 ? 0.345 0.742 12.406 1.00 89.44 87 VAL A CA 1
ATOM 621 C C . VAL A 1 87 ? -0.506 0.756 13.673 1.00 89.44 87 VAL A C 1
ATOM 623 O O . VAL A 1 87 ? -0.289 -0.077 14.553 1.00 89.44 87 VAL A O 1
ATOM 626 N N . ARG A 1 88 ? -1.506 1.645 13.748 1.00 86.50 88 ARG A N 1
ATOM 627 C CA . ARG A 1 88 ? -2.426 1.735 14.893 1.00 86.50 88 ARG A CA 1
ATOM 628 C C . ARG A 1 88 ? -3.176 0.426 15.128 1.00 86.50 88 ARG A C 1
ATOM 630 O O . ARG A 1 88 ? -3.236 -0.053 16.254 1.00 86.50 88 ARG A O 1
ATOM 637 N N . LEU A 1 89 ? -3.695 -0.175 14.059 1.00 87.38 89 LEU A N 1
ATOM 638 C CA . LEU A 1 89 ? -4.538 -1.370 14.141 1.00 87.38 89 LEU A CA 1
ATOM 639 C C . LEU A 1 89 ? -3.775 -2.692 13.967 1.00 87.38 89 LEU A C 1
ATOM 641 O O . LEU A 1 89 ? -4.343 -3.750 14.235 1.00 87.38 89 LEU A O 1
ATOM 645 N N . LYS A 1 90 ? -2.507 -2.652 13.525 1.00 88.75 90 LYS A N 1
ATOM 646 C CA . LYS A 1 90 ? -1.566 -3.772 13.281 1.00 88.75 90 LYS A CA 1
ATOM 647 C C . LYS A 1 90 ? -2.022 -4.829 12.263 1.00 88.75 90 LYS A C 1
ATOM 649 O O . LYS A 1 90 ? -1.255 -5.200 11.381 1.00 88.75 90 LYS A O 1
ATOM 654 N N . ARG A 1 91 ? -3.259 -5.322 12.337 1.00 89.88 91 ARG A N 1
ATOM 655 C CA . ARG A 1 91 ? -3.831 -6.300 11.397 1.00 89.88 91 ARG A CA 1
ATOM 656 C C . ARG A 1 91 ? -3.999 -5.729 9.978 1.00 89.88 91 ARG A C 1
ATOM 658 O O . ARG A 1 91 ? -3.610 -6.422 9.038 1.00 89.88 91 ARG A O 1
ATOM 665 N N . PRO A 1 92 ? -4.454 -4.471 9.783 1.00 89.94 92 PRO A N 1
ATOM 666 C CA . PRO A 1 92 ? -4.489 -3.852 8.454 1.00 89.94 92 PRO A CA 1
ATOM 667 C C . PRO A 1 92 ? -3.095 -3.633 7.847 1.00 89.94 92 PRO A C 1
ATOM 669 O O . PRO A 1 92 ? -2.954 -3.652 6.626 1.00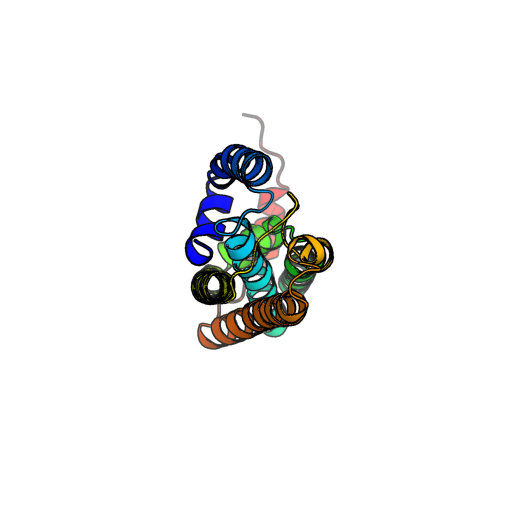 89.94 92 PRO A O 1
ATOM 672 N N . LEU A 1 93 ? -2.050 -3.477 8.675 1.00 90.69 93 LEU A N 1
ATOM 673 C CA . LEU A 1 93 ? -0.665 -3.466 8.196 1.00 90.69 93 LEU A CA 1
ATOM 674 C C . LEU A 1 93 ? -0.295 -4.820 7.593 1.00 90.69 93 LEU A C 1
ATOM 676 O O . LEU A 1 93 ? 0.161 -4.863 6.459 1.00 90.69 93 LEU A O 1
ATOM 680 N N . VAL A 1 94 ? -0.548 -5.925 8.299 1.00 91.25 94 VAL A N 1
ATOM 681 C CA . VAL A 1 94 ? -0.256 -7.276 7.784 1.00 91.25 94 VAL A CA 1
ATOM 682 C C . VAL A 1 94 ? -0.996 -7.551 6.473 1.00 91.25 94 VAL A C 1
ATOM 684 O O . VAL A 1 94 ? -0.389 -8.064 5.534 1.00 91.25 94 VAL A O 1
ATOM 687 N N . ALA A 1 95 ? -2.267 -7.147 6.373 1.00 91.50 95 ALA A N 1
ATOM 688 C CA . ALA A 1 95 ? -3.031 -7.242 5.129 1.00 91.50 95 ALA A CA 1
ATOM 689 C C . ALA A 1 95 ? -2.334 -6.504 3.972 1.00 91.50 95 ALA A C 1
ATOM 691 O O . ALA A 1 95 ? -2.136 -7.090 2.907 1.00 91.50 95 ALA A O 1
ATOM 692 N N . ALA A 1 96 ? -1.892 -5.265 4.217 1.00 91.69 96 ALA A N 1
ATOM 693 C CA . ALA A 1 96 ? -1.203 -4.446 3.225 1.00 91.69 96 ALA A CA 1
ATOM 694 C C . ALA A 1 96 ? 0.185 -4.990 2.838 1.00 91.69 96 ALA A C 1
ATOM 696 O O . ALA A 1 96 ? 0.592 -4.853 1.686 1.00 91.69 96 ALA A O 1
ATOM 697 N N . LEU A 1 97 ? 0.914 -5.628 3.763 1.00 92.50 97 LEU A N 1
ATOM 698 C CA . LEU A 1 97 ? 2.203 -6.273 3.468 1.00 92.50 97 LEU A CA 1
ATOM 699 C C . LEU A 1 97 ? 2.011 -7.478 2.533 1.00 92.50 97 LEU A C 1
ATOM 701 O O . LEU A 1 97 ? 2.751 -7.639 1.562 1.00 92.50 97 LEU A O 1
ATOM 705 N N . ILE A 1 98 ? 1.000 -8.310 2.801 1.00 92.81 98 ILE A N 1
ATOM 706 C CA . ILE A 1 98 ? 0.691 -9.489 1.981 1.00 92.81 98 ILE A CA 1
ATOM 707 C C . ILE A 1 98 ? 0.238 -9.053 0.587 1.00 92.81 98 ILE A C 1
ATOM 709 O O . ILE A 1 98 ? 0.777 -9.526 -0.414 1.00 92.81 98 ILE A O 1
ATOM 713 N N . SER A 1 99 ? -0.713 -8.121 0.499 1.00 91.94 99 SER A N 1
ATOM 714 C CA . SER A 1 99 ? -1.183 -7.632 -0.797 1.00 91.94 99 SER A CA 1
ATOM 715 C C . SER A 1 99 ? -0.087 -6.877 -1.549 1.00 91.94 99 SER A C 1
ATOM 717 O O . SER A 1 99 ? 0.054 -7.073 -2.753 1.00 91.94 99 SER A O 1
ATOM 719 N N . GLY A 1 100 ? 0.745 -6.092 -0.858 1.00 90.00 100 GLY A N 1
ATOM 720 C CA . GLY A 1 100 ? 1.889 -5.397 -1.444 1.00 90.00 100 GLY A CA 1
ATOM 721 C C . GLY A 1 100 ? 2.934 -6.361 -2.009 1.00 90.00 100 GLY A C 1
ATOM 722 O O . GLY A 1 100 ? 3.499 -6.104 -3.072 1.00 90.00 100 GLY A O 1
ATOM 723 N N . PHE A 1 101 ? 3.160 -7.506 -1.356 1.00 89.88 101 PHE A N 1
ATOM 724 C CA . PHE A 1 101 ? 4.023 -8.565 -1.884 1.00 89.88 101 PHE A CA 1
ATOM 725 C C . PHE A 1 101 ? 3.467 -9.149 -3.184 1.00 89.88 101 PHE A C 1
ATOM 727 O O . PHE A 1 101 ? 4.184 -9.198 -4.184 1.00 89.88 101 PHE A O 1
ATOM 734 N N . VAL A 1 102 ? 2.187 -9.534 -3.183 1.00 92.38 102 VAL A N 1
ATOM 735 C CA . VAL A 1 102 ? 1.520 -10.116 -4.357 1.00 92.38 102 VAL A CA 1
ATOM 736 C C . VAL A 1 102 ? 1.494 -9.116 -5.511 1.00 92.38 102 VAL A C 1
ATOM 738 O O . VAL A 1 102 ? 1.920 -9.442 -6.614 1.00 92.38 102 VAL A O 1
ATOM 741 N N . CYS A 1 103 ? 1.071 -7.877 -5.261 1.00 90.50 103 CYS A N 1
ATOM 742 C CA . CYS A 1 103 ? 0.933 -6.857 -6.299 1.00 90.50 103 CYS A CA 1
ATOM 743 C C . CYS A 1 103 ? 2.283 -6.400 -6.848 1.00 90.50 103 CYS A C 1
ATOM 745 O O . CYS A 1 103 ? 2.408 -6.233 -8.055 1.00 90.50 103 CYS A O 1
ATOM 747 N N . GLY A 1 104 ? 3.309 -6.271 -6.000 1.00 85.94 104 GLY A N 1
ATOM 748 C CA . GLY A 1 104 ? 4.670 -5.995 -6.463 1.00 85.94 104 GLY A CA 1
ATOM 749 C C . GLY A 1 104 ? 5.246 -7.140 -7.305 1.00 85.94 104 GLY A C 1
ATOM 750 O O . GLY A 1 104 ? 5.954 -6.892 -8.276 1.00 85.94 104 GLY A O 1
ATOM 751 N N . GLY A 1 105 ? 4.915 -8.394 -6.975 1.00 87.12 105 GLY A N 1
ATOM 752 C CA . GLY A 1 105 ? 5.269 -9.556 -7.795 1.00 87.12 105 GLY A CA 1
ATOM 753 C C . GLY A 1 105 ? 4.570 -9.546 -9.156 1.00 87.12 105 GLY A C 1
ATOM 754 O O . GLY A 1 105 ? 5.224 -9.710 -10.183 1.00 87.12 105 GLY A O 1
ATOM 755 N N . VAL A 1 106 ? 3.259 -9.285 -9.175 1.00 88.81 106 VAL A N 1
ATOM 756 C CA . VAL A 1 106 ? 2.474 -9.168 -10.416 1.00 88.81 106 VAL A CA 1
ATOM 757 C C . VAL A 1 106 ? 2.979 -8.010 -11.278 1.00 88.81 106 VAL A C 1
ATOM 759 O O . VAL A 1 106 ? 3.146 -8.193 -12.478 1.00 88.81 106 VAL A O 1
ATOM 762 N N . ALA A 1 107 ? 3.293 -6.856 -10.683 1.00 87.19 107 ALA A N 1
ATOM 763 C CA . ALA A 1 107 ? 3.862 -5.710 -11.392 1.00 87.19 107 ALA A CA 1
ATOM 764 C C . ALA A 1 107 ? 5.215 -6.039 -12.046 1.00 87.19 107 ALA A C 1
ATOM 766 O O . ALA A 1 107 ? 5.458 -5.645 -13.187 1.00 87.19 107 ALA A O 1
ATOM 767 N N . GLY A 1 108 ? 6.065 -6.807 -11.355 1.00 84.88 108 GLY A N 1
ATOM 768 C CA . GLY A 1 108 ? 7.334 -7.291 -11.901 1.00 84.88 108 GLY A CA 1
ATOM 769 C C . GLY A 1 108 ? 7.153 -8.284 -13.055 1.00 84.88 108 GLY A C 1
ATOM 770 O O . GLY A 1 108 ? 7.806 -8.144 -14.084 1.00 84.88 108 GLY A O 1
ATOM 771 N N . ILE A 1 109 ? 6.233 -9.251 -12.929 1.00 85.38 109 ILE A N 1
ATOM 772 C CA . ILE A 1 109 ? 5.917 -10.220 -14.001 1.00 85.38 109 ILE A CA 1
ATOM 773 C C . ILE A 1 109 ? 5.311 -9.516 -15.222 1.00 85.38 109 ILE A C 1
ATOM 775 O O . ILE A 1 109 ? 5.621 -9.868 -16.357 1.00 85.38 109 ILE A O 1
ATOM 779 N N . ALA A 1 110 ? 4.483 -8.499 -14.991 1.00 84.19 110 ALA A N 1
ATOM 780 C CA . ALA A 1 110 ? 3.904 -7.660 -16.033 1.00 84.19 110 ALA A CA 1
ATOM 781 C C . ALA A 1 110 ? 4.944 -6.796 -16.770 1.00 84.19 110 ALA A C 1
ATOM 783 O O . ALA A 1 110 ? 4.608 -6.159 -17.768 1.00 84.19 110 ALA A O 1
ATOM 784 N N . GLY A 1 111 ? 6.193 -6.756 -16.289 1.00 81.94 111 GLY A N 1
ATOM 785 C CA . GLY A 1 111 ? 7.259 -5.955 -16.877 1.00 81.94 111 GLY A CA 1
ATOM 786 C C . GLY A 1 111 ? 7.014 -4.453 -16.752 1.00 81.94 111 GLY A C 1
ATOM 787 O O . GLY A 1 111 ? 7.490 -3.692 -17.594 1.00 81.94 111 GLY A O 1
ATOM 788 N N . LEU A 1 112 ? 6.257 -4.021 -15.734 1.00 85.50 112 LEU A N 1
ATOM 789 C CA . LEU A 1 112 ? 6.039 -2.601 -15.488 1.00 85.50 112 LEU A CA 1
ATOM 790 C C . LEU A 1 112 ? 7.365 -1.940 -15.124 1.00 85.50 112 LEU A C 1
ATOM 792 O O . LEU A 1 112 ? 8.114 -2.440 -14.288 1.00 85.50 112 LEU A O 1
ATOM 796 N N . ALA A 1 113 ? 7.640 -0.800 -15.744 1.00 84.94 113 ALA A N 1
ATOM 797 C CA . ALA A 1 113 ? 8.825 -0.012 -15.466 1.00 84.94 113 ALA A CA 1
ATOM 798 C C . ALA A 1 113 ? 8.460 1.468 -15.428 1.00 84.94 113 ALA A C 1
ATOM 800 O O . ALA A 1 113 ? 7.621 1.928 -16.197 1.00 84.94 113 ALA A O 1
ATOM 801 N N . SER A 1 114 ? 9.070 2.197 -14.502 1.00 83.75 114 SER A N 1
ATOM 802 C CA . SER A 1 114 ? 8.879 3.630 -14.339 1.00 83.75 114 SER A CA 1
ATOM 803 C C . SER A 1 114 ? 9.883 4.397 -15.185 1.00 83.75 114 SER A C 1
ATOM 805 O O . SER A 1 114 ? 11.084 4.163 -15.068 1.00 83.75 114 SER A O 1
ATOM 807 N N . HIS A 1 115 ? 9.412 5.344 -15.988 1.00 82.00 115 HIS A N 1
ATOM 808 C CA . HIS A 1 115 ? 10.255 6.224 -16.809 1.00 82.00 115 HIS A CA 1
ATOM 809 C C . HIS A 1 115 ? 10.614 7.543 -16.116 1.00 82.00 115 HIS A C 1
ATOM 811 O O . HIS A 1 115 ? 11.430 8.315 -16.611 1.00 82.00 115 HIS A O 1
ATOM 817 N N . SER A 1 116 ? 9.993 7.816 -14.971 1.00 79.75 116 SER A N 1
ATOM 818 C CA . SER A 1 116 ? 10.218 9.023 -14.182 1.00 79.75 116 SER A CA 1
ATOM 819 C C . SER A 1 116 ? 10.268 8.690 -12.696 1.00 79.75 116 SER A C 1
ATOM 821 O O . SER A 1 116 ? 9.832 7.619 -12.268 1.00 79.75 116 SER A O 1
ATOM 823 N N . MET A 1 117 ? 10.795 9.618 -11.903 1.00 78.56 117 MET A N 1
ATOM 824 C CA . MET A 1 117 ? 10.730 9.546 -10.450 1.00 78.56 117 MET A CA 1
ATOM 825 C C . MET A 1 117 ? 9.551 10.363 -9.939 1.00 78.56 117 MET A C 1
ATOM 827 O O . MET A 1 117 ? 9.594 11.591 -9.908 1.00 78.56 117 MET A O 1
ATOM 831 N N . ALA A 1 118 ? 8.511 9.665 -9.502 1.00 79.88 118 ALA A N 1
ATOM 832 C CA . ALA A 1 118 ? 7.401 10.232 -8.755 1.00 79.88 118 ALA A CA 1
ATOM 833 C C . ALA A 1 118 ? 6.889 9.192 -7.754 1.00 79.88 118 ALA A C 1
ATOM 835 O O . ALA A 1 118 ? 7.037 7.990 -7.981 1.00 79.88 118 ALA A O 1
ATOM 836 N N . SER A 1 119 ? 6.310 9.661 -6.642 1.00 76.94 119 SER A N 1
ATOM 837 C CA . SER A 1 119 ? 5.691 8.761 -5.664 1.00 76.94 119 SER A CA 1
ATOM 838 C C . SER A 1 119 ? 4.510 8.050 -6.322 1.00 76.94 119 SER A C 1
ATOM 840 O O . SER A 1 119 ? 3.612 8.746 -6.809 1.00 76.94 119 SER A O 1
ATOM 842 N N . PRO A 1 120 ? 4.465 6.710 -6.359 1.00 79.50 120 PRO A N 1
ATOM 843 C CA . PRO A 1 120 ? 3.416 6.017 -7.090 1.00 79.50 120 PRO A CA 1
ATOM 844 C C . PRO A 1 120 ? 2.042 6.136 -6.426 1.00 79.50 120 PRO A C 1
ATOM 846 O O . PRO A 1 120 ? 1.850 5.793 -5.258 1.00 79.50 120 PRO A O 1
ATOM 849 N N . GLY A 1 121 ? 1.076 6.589 -7.216 1.00 84.44 121 GLY A N 1
ATOM 850 C CA . GLY A 1 121 ? -0.330 6.788 -6.885 1.00 84.44 121 GLY A CA 1
ATOM 851 C C . GLY A 1 121 ? -1.161 6.841 -8.169 1.00 84.44 121 GLY A C 1
ATOM 852 O O . GLY A 1 121 ? -0.642 6.640 -9.266 1.00 84.44 121 GLY A O 1
ATOM 853 N N . LEU A 1 122 ? -2.460 7.121 -8.064 1.00 86.06 122 LEU A N 1
ATOM 854 C CA . LEU A 1 122 ? -3.357 7.162 -9.223 1.00 86.06 122 LEU A CA 1
ATOM 855 C C . LEU A 1 122 ? -2.933 8.211 -10.251 1.00 86.06 122 LEU A C 1
ATOM 857 O O . LEU A 1 122 ? -2.862 7.896 -11.436 1.00 86.06 122 LEU A O 1
ATOM 861 N N . PHE A 1 123 ? -2.609 9.429 -9.820 1.00 83.69 123 PHE A N 1
ATOM 862 C CA . PHE A 1 123 ? -2.223 10.489 -10.756 1.00 83.69 123 PHE A CA 1
ATOM 863 C C . PHE A 1 123 ? -0.832 10.301 -11.351 1.00 83.69 123 PHE A C 1
ATOM 865 O O . PHE A 1 123 ? -0.598 10.653 -12.503 1.00 83.69 123 PHE A O 1
ATOM 872 N N . THR A 1 124 ? 0.086 9.728 -10.582 1.00 81.81 124 THR A N 1
ATOM 873 C CA . THR A 1 124 ? 1.467 9.499 -11.009 1.00 81.81 124 THR A CA 1
ATOM 874 C C . THR A 1 124 ? 1.635 8.174 -11.746 1.00 81.81 124 THR A C 1
ATOM 876 O O . THR A 1 124 ? 2.671 7.968 -12.362 1.00 81.81 124 THR A O 1
ATOM 879 N N . SER A 1 125 ? 0.603 7.320 -11.793 1.00 85.12 125 SER A N 1
ATOM 880 C CA . SER A 1 125 ? 0.593 6.037 -12.517 1.00 85.12 125 SER A CA 1
ATOM 881 C C . SER A 1 125 ? 0.978 6.148 -14.001 1.00 85.12 125 SER A C 1
ATOM 883 O O . SER A 1 125 ? 1.508 5.196 -14.574 1.00 85.12 125 SER A O 1
ATOM 885 N N . VAL A 1 126 ? 0.818 7.337 -14.594 1.00 85.25 126 VAL A N 1
ATOM 886 C CA . VAL A 1 126 ? 1.315 7.687 -15.933 1.00 85.25 126 VAL A CA 1
ATOM 887 C C . VAL A 1 126 ? 2.825 7.477 -16.099 1.00 85.25 126 VAL A C 1
ATOM 889 O O . VAL A 1 126 ? 3.286 7.278 -17.218 1.00 85.25 126 VAL A O 1
ATOM 892 N N . GLN A 1 127 ? 3.602 7.461 -15.008 1.00 83.88 127 GLN A N 1
ATOM 893 C CA . GLN A 1 127 ? 5.045 7.185 -15.025 1.00 83.88 127 GLN A CA 1
ATOM 894 C C . GLN A 1 127 ? 5.385 5.777 -15.542 1.00 83.88 127 GLN A C 1
ATOM 896 O O . GLN A 1 127 ? 6.523 5.542 -15.942 1.00 83.88 127 GLN A O 1
ATOM 901 N N . PHE A 1 128 ? 4.411 4.860 -15.537 1.00 84.44 128 PHE A N 1
ATOM 902 C CA . PHE A 1 128 ? 4.546 3.477 -16.005 1.00 84.44 128 PHE A CA 1
ATOM 903 C C . PHE A 1 128 ? 4.014 3.262 -17.434 1.00 84.44 128 PHE A C 1
ATOM 905 O O . PHE A 1 128 ? 3.958 2.127 -17.915 1.00 84.44 128 PHE A O 1
ATOM 912 N N . PHE A 1 129 ? 3.562 4.322 -18.112 1.00 86.44 129 PHE A N 1
ATOM 913 C CA . PHE A 1 129 ? 3.024 4.212 -19.466 1.00 86.44 129 PHE A CA 1
ATOM 914 C C . PHE A 1 129 ? 4.170 4.185 -20.474 1.00 86.44 129 PHE A C 1
ATOM 916 O O . PHE A 1 129 ? 4.963 5.121 -20.546 1.00 86.44 129 PHE A O 1
ATOM 923 N N . ASP A 1 130 ? 4.224 3.115 -21.268 1.00 83.19 130 ASP A N 1
ATOM 924 C CA . ASP A 1 130 ? 5.209 2.950 -22.331 1.00 83.19 130 ASP A CA 1
ATOM 925 C C . ASP A 1 130 ? 4.484 3.108 -23.677 1.00 83.19 130 ASP A C 1
ATOM 927 O O . ASP A 1 130 ? 3.637 2.272 -24.013 1.00 83.19 130 ASP A O 1
ATOM 931 N N . PRO A 1 131 ? 4.788 4.152 -24.471 1.00 77.56 131 PRO A N 1
ATOM 932 C CA . PRO A 1 131 ? 4.213 4.331 -25.805 1.00 77.56 131 PRO A CA 1
ATOM 933 C C . PRO A 1 131 ? 4.453 3.139 -26.742 1.00 77.56 131 PRO A C 1
ATOM 935 O O . PRO A 1 131 ? 3.680 2.911 -27.670 1.00 77.56 131 PRO A O 1
ATOM 938 N N . SER A 1 132 ? 5.515 2.372 -26.492 1.00 79.81 132 SER A N 1
ATOM 939 C CA . SER A 1 132 ? 5.911 1.199 -27.274 1.00 79.81 132 SER A CA 1
ATOM 940 C C . SER A 1 132 ? 5.092 -0.043 -26.916 1.00 79.81 132 SER A C 1
ATOM 942 O O . SER A 1 132 ? 5.047 -0.997 -27.691 1.00 79.81 132 SER A O 1
ATOM 944 N N . ASN A 1 133 ? 4.440 -0.047 -25.749 1.00 80.06 133 ASN A N 1
ATOM 945 C CA . ASN A 1 133 ? 3.628 -1.157 -25.274 1.00 80.06 133 ASN A CA 1
ATOM 946 C C . ASN A 1 133 ? 2.344 -0.655 -24.584 1.00 80.06 133 ASN A C 1
ATOM 948 O O . ASN A 1 133 ? 2.284 -0.575 -23.357 1.00 80.06 133 ASN A O 1
ATOM 952 N N . PRO A 1 134 ? 1.266 -0.405 -25.349 1.00 81.19 134 PRO A N 1
ATOM 953 C CA . PRO A 1 134 ? -0.008 0.071 -24.804 1.00 81.19 134 PRO A CA 1
ATOM 954 C C . PRO A 1 134 ? -0.636 -0.854 -23.747 1.00 81.19 134 PRO A C 1
ATOM 956 O O . PRO A 1 134 ? -1.477 -0.412 -22.963 1.00 81.19 134 PRO A O 1
ATOM 959 N N . MET A 1 135 ? -0.224 -2.129 -23.681 1.00 84.62 135 MET A N 1
ATOM 960 C CA . MET A 1 135 ? -0.686 -3.060 -22.647 1.00 84.62 135 MET A CA 1
ATOM 961 C C . MET A 1 135 ? -0.206 -2.678 -21.244 1.00 84.62 135 MET A C 1
ATOM 963 O O . MET A 1 135 ? -0.821 -3.125 -20.274 1.00 84.62 135 MET A O 1
ATOM 967 N N . THR A 1 136 ? 0.835 -1.847 -21.093 1.00 85.56 136 THR A N 1
ATOM 968 C CA . THR A 1 136 ? 1.277 -1.409 -19.759 1.00 85.56 136 THR A CA 1
ATOM 969 C C . THR A 1 136 ? 0.192 -0.617 -19.040 1.00 85.56 136 THR A C 1
ATOM 971 O O . THR A 1 136 ? 0.045 -0.772 -17.835 1.00 85.56 136 THR A O 1
ATOM 974 N N . ILE A 1 137 ? -0.653 0.127 -19.762 1.00 87.12 137 ILE A N 1
ATOM 975 C CA . ILE A 1 137 ? -1.793 0.851 -19.182 1.00 87.12 137 ILE A CA 1
ATOM 976 C C . ILE A 1 137 ? -2.769 -0.128 -18.515 1.00 87.12 137 ILE A C 1
ATOM 978 O O . ILE A 1 137 ? -3.181 0.071 -17.372 1.00 87.12 137 ILE A O 1
ATOM 982 N N . VAL A 1 138 ? -3.103 -1.223 -19.207 1.00 88.56 138 VAL A N 1
ATOM 983 C CA . VAL A 1 138 ? -4.001 -2.266 -18.687 1.00 88.56 138 VAL A CA 1
ATOM 984 C C . VAL A 1 138 ? -3.386 -2.940 -17.462 1.00 88.56 138 VAL A C 1
ATOM 986 O O . VAL A 1 138 ? -4.073 -3.140 -16.462 1.00 88.56 138 VAL A O 1
ATOM 989 N N . TRP A 1 139 ? -2.089 -3.247 -17.511 1.00 88.94 139 TRP A N 1
ATOM 990 C CA . TRP A 1 139 ? -1.371 -3.843 -16.386 1.00 88.94 139 TRP A CA 1
ATOM 991 C C . TRP A 1 139 ? -1.287 -2.920 -15.175 1.00 88.94 139 TRP A C 1
ATOM 993 O O . TRP A 1 139 ? -1.508 -3.384 -14.060 1.00 88.94 139 TRP A O 1
ATOM 1003 N N . VAL A 1 140 ? -1.025 -1.628 -15.376 1.00 89.25 140 VAL A N 1
ATOM 1004 C CA . VAL A 1 140 ? -0.999 -0.626 -14.305 1.00 89.25 140 VAL A CA 1
ATOM 1005 C C . VAL A 1 140 ? -2.350 -0.592 -13.609 1.00 89.25 140 VAL A C 1
ATOM 1007 O O . VAL A 1 140 ? -2.421 -0.897 -12.421 1.00 89.25 140 VAL A O 1
ATOM 1010 N N . PHE A 1 141 ? -3.441 -0.330 -14.334 1.00 90.12 141 PHE A N 1
ATOM 1011 C CA . PHE A 1 141 ? -4.770 -0.296 -13.719 1.00 90.12 141 PHE A CA 1
ATOM 1012 C C . PHE A 1 141 ? -5.173 -1.647 -13.114 1.00 90.12 141 PHE A C 1
ATOM 1014 O O . PHE A 1 141 ? -5.777 -1.678 -12.042 1.00 90.12 141 PHE A O 1
ATOM 1021 N N . GLY A 1 142 ? -4.785 -2.762 -13.738 1.00 91.38 142 GLY A N 1
ATOM 1022 C CA . GLY A 1 142 ? -4.999 -4.106 -13.207 1.00 91.38 142 GLY A CA 1
ATOM 1023 C C . GLY A 1 142 ? -4.314 -4.324 -11.856 1.00 91.38 142 GLY A C 1
ATOM 1024 O O . GLY A 1 142 ? -4.964 -4.756 -10.907 1.00 91.38 142 GLY A O 1
ATOM 1025 N N . VAL A 1 143 ? -3.032 -3.967 -11.734 1.00 91.25 143 VAL A N 1
ATOM 1026 C CA . VAL A 1 143 ? -2.270 -4.042 -10.475 1.00 91.25 143 VAL A CA 1
ATOM 1027 C C . VAL A 1 143 ? -2.844 -3.090 -9.433 1.00 91.25 143 VAL A C 1
ATOM 1029 O O . VAL A 1 143 ? -2.938 -3.454 -8.263 1.00 91.25 143 VAL A O 1
ATOM 1032 N N . MET A 1 144 ? -3.258 -1.891 -9.838 1.00 91.88 144 MET A N 1
ATOM 1033 C CA . MET A 1 144 ? -3.843 -0.912 -8.927 1.00 91.88 144 MET A CA 1
ATOM 1034 C C . MET A 1 144 ? -5.152 -1.415 -8.311 1.00 91.88 144 MET A C 1
ATOM 1036 O O . MET A 1 144 ? -5.321 -1.383 -7.091 1.00 91.88 144 MET A O 1
ATOM 1040 N N . ILE A 1 145 ? -6.065 -1.914 -9.149 1.00 93.69 145 ILE A N 1
ATOM 1041 C CA . ILE A 1 145 ? -7.334 -2.497 -8.705 1.00 93.69 145 ILE A CA 1
ATOM 1042 C C . ILE A 1 145 ? -7.057 -3.727 -7.842 1.00 93.69 145 ILE A C 1
ATOM 1044 O O . ILE A 1 145 ? -7.637 -3.855 -6.764 1.00 93.69 145 ILE A O 1
ATOM 1048 N N . LEU A 1 146 ? -6.136 -4.596 -8.269 1.00 93.94 146 LEU A N 1
ATOM 1049 C CA . LEU A 1 146 ? -5.736 -5.773 -7.505 1.00 93.94 146 LEU A CA 1
ATOM 1050 C C . LEU A 1 146 ? -5.226 -5.386 -6.114 1.00 93.94 146 LEU A C 1
ATOM 1052 O O . LEU A 1 146 ? -5.673 -5.975 -5.138 1.00 93.94 146 LEU A O 1
ATOM 1056 N N . ALA A 1 147 ? -4.356 -4.381 -5.997 1.00 93.62 147 ALA A N 1
ATOM 1057 C CA . ALA A 1 147 ? -3.797 -3.938 -4.721 1.00 93.62 147 ALA A CA 1
ATOM 1058 C C . ALA A 1 147 ? -4.872 -3.432 -3.761 1.00 93.62 147 ALA A C 1
ATOM 1060 O O . ALA A 1 147 ? -4.917 -3.857 -2.603 1.00 93.62 147 ALA A O 1
ATOM 1061 N N . VAL A 1 148 ? -5.770 -2.573 -4.249 1.00 93.88 148 VAL A N 1
ATOM 1062 C CA . VAL A 1 148 ? -6.858 -2.027 -3.432 1.00 93.88 148 VAL A CA 1
ATOM 1063 C C . VAL A 1 148 ? -7.817 -3.137 -3.007 1.00 93.88 148 VAL A C 1
ATOM 1065 O O . VAL A 1 148 ? -8.087 -3.282 -1.817 1.00 93.88 148 VAL A O 1
ATOM 1068 N N . VAL A 1 149 ? -8.301 -3.950 -3.950 1.00 94.94 149 VAL A N 1
ATOM 1069 C CA . VAL A 1 149 ? -9.308 -4.991 -3.689 1.00 94.94 149 VAL A CA 1
ATOM 1070 C C . VAL A 1 149 ? -8.741 -6.105 -2.814 1.00 94.94 149 VAL A C 1
ATOM 1072 O O . VAL A 1 149 ? -9.381 -6.507 -1.843 1.00 94.94 149 VAL A O 1
ATOM 1075 N N . LEU A 1 150 ? -7.532 -6.586 -3.111 1.00 94.94 150 LEU A N 1
ATOM 1076 C CA . LEU A 1 150 ? -6.893 -7.652 -2.345 1.00 94.94 150 LEU A CA 1
ATOM 1077 C C . LEU A 1 150 ? -6.634 -7.204 -0.907 1.00 94.94 150 LEU A C 1
ATOM 1079 O O . LEU A 1 150 ? -6.998 -7.917 0.025 1.00 94.94 150 LEU A O 1
ATOM 1083 N N . SER A 1 151 ? -6.061 -6.013 -0.717 1.00 94.00 151 SER A N 1
ATOM 1084 C CA . SER A 1 151 ? -5.807 -5.479 0.623 1.00 94.00 151 SER A CA 1
ATOM 1085 C C . SER A 1 151 ? -7.105 -5.227 1.395 1.00 94.00 151 SER A C 1
ATOM 1087 O O . SER A 1 151 ? -7.203 -5.558 2.579 1.00 94.00 151 SER A O 1
ATOM 1089 N N . PHE A 1 152 ? -8.133 -4.704 0.718 1.00 94.75 152 PHE A N 1
ATOM 1090 C CA . PHE A 1 152 ? -9.452 -4.474 1.302 1.00 94.75 152 PHE A CA 1
ATOM 1091 C C . PHE A 1 152 ? -10.074 -5.781 1.813 1.00 94.75 152 PHE A C 1
ATOM 1093 O O . PHE A 1 152 ? -10.443 -5.880 2.984 1.00 94.75 152 PHE A O 1
ATOM 1100 N N . ILE A 1 153 ? -10.123 -6.816 0.968 1.00 95.19 153 ILE A N 1
ATOM 1101 C CA . ILE A 1 153 ? -10.681 -8.126 1.330 1.00 95.19 153 ILE A CA 1
ATOM 1102 C C . ILE A 1 153 ? -9.860 -8.773 2.448 1.00 95.19 153 ILE A C 1
ATOM 1104 O O . ILE A 1 153 ? -10.436 -9.225 3.436 1.00 95.19 153 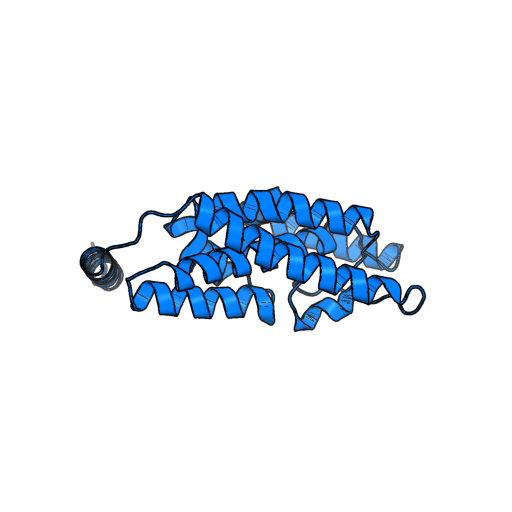ILE A O 1
ATOM 1108 N N . LEU A 1 154 ? -8.526 -8.782 2.347 1.00 92.38 154 LEU A N 1
ATOM 1109 C CA . LEU A 1 154 ? -7.659 -9.348 3.387 1.00 92.38 154 LEU A CA 1
ATOM 1110 C C . LEU A 1 154 ? -7.859 -8.655 4.736 1.00 92.38 154 LEU A C 1
ATOM 1112 O O . LEU A 1 154 ? -7.932 -9.325 5.763 1.00 92.38 154 LEU A O 1
ATOM 1116 N N . THR A 1 155 ? -8.010 -7.331 4.741 1.00 93.62 155 THR A N 1
ATOM 1117 C CA . THR A 1 155 ? -8.268 -6.560 5.964 1.00 93.62 155 THR A CA 1
ATOM 1118 C C . THR A 1 155 ? -9.632 -6.901 6.566 1.00 93.62 155 THR A C 1
ATOM 1120 O O . THR A 1 155 ? -9.758 -7.027 7.785 1.00 93.62 155 THR A O 1
ATOM 1123 N N . LEU A 1 156 ? -10.661 -7.110 5.737 1.00 92.31 156 LEU A N 1
ATOM 1124 C CA . LEU A 1 156 ? -11.968 -7.564 6.217 1.00 92.31 156 LEU A CA 1
ATOM 1125 C C . LEU A 1 156 ? -11.926 -8.995 6.773 1.00 92.31 156 LEU A C 1
ATOM 1127 O O . LEU A 1 156 ? -12.558 -9.254 7.798 1.00 92.31 156 LEU A O 1
ATOM 1131 N N . LEU A 1 157 ? -11.170 -9.900 6.147 1.00 92.12 157 LEU A N 1
ATOM 1132 C CA . LEU A 1 157 ? -11.032 -11.292 6.589 1.00 92.12 157 LEU A CA 1
ATOM 1133 C C . LEU A 1 157 ? -10.231 -11.418 7.890 1.00 92.12 157 LEU A C 1
ATOM 1135 O O . LEU A 1 157 ? -10.675 -12.090 8.817 1.00 92.12 157 LEU A O 1
ATOM 1139 N N . LEU A 1 158 ? -9.082 -10.742 7.986 1.00 89.56 158 LEU A N 1
ATOM 1140 C CA . LEU A 1 158 ? -8.268 -10.697 9.209 1.00 89.56 158 LEU A CA 1
ATOM 1141 C C . LEU A 1 158 ? -9.007 -9.996 10.357 1.00 89.56 158 LEU A C 1
ATOM 1143 O O . LEU A 1 158 ? -8.798 -10.298 11.537 1.00 89.56 158 LEU A O 1
ATOM 1147 N N . GLY A 1 159 ? -9.869 -9.044 9.998 1.00 82.00 159 GLY A N 1
ATOM 1148 C CA . GLY A 1 159 ? -10.502 -8.133 10.931 1.00 82.00 159 GLY A CA 1
ATOM 1149 C C . GLY A 1 159 ? -9.494 -7.273 11.681 1.00 82.00 159 GLY A C 1
ATOM 1150 O O . GLY A 1 159 ? -8.281 -7.394 11.530 1.00 82.00 159 GLY A O 1
ATOM 1151 N N . PHE A 1 160 ? -10.011 -6.374 12.504 1.00 86.81 160 PHE A N 1
ATOM 1152 C CA . PHE A 1 160 ? -9.218 -5.529 13.385 1.00 86.81 160 PHE A CA 1
ATOM 1153 C C . PHE A 1 160 ? -10.000 -5.265 14.667 1.00 86.81 160 PHE A C 1
ATOM 1155 O O . PHE A 1 160 ? -11.230 -5.349 14.681 1.00 86.81 160 PHE A O 1
ATOM 1162 N N . GLU A 1 161 ? -9.266 -5.007 15.743 1.00 83.94 161 GLU A N 1
ATOM 1163 C CA . GLU A 1 161 ? -9.843 -4.501 16.983 1.00 83.94 161 GLU A CA 1
ATOM 1164 C C . GLU A 1 161 ? -10.113 -3.018 16.792 1.00 83.94 161 GLU A C 1
ATOM 1166 O O . GLU A 1 161 ? -9.194 -2.240 16.551 1.00 83.94 161 GLU A O 1
ATOM 1171 N N . ASP A 1 162 ? -11.393 -2.664 16.802 1.00 80.50 162 ASP A N 1
ATOM 1172 C CA . ASP A 1 162 ? -11.824 -1.285 16.629 1.00 80.50 162 ASP A CA 1
ATOM 1173 C C . ASP A 1 162 ? -11.447 -0.461 17.861 1.00 80.50 162 ASP A C 1
ATOM 1175 O O . ASP A 1 162 ? -11.487 -0.972 18.984 1.00 80.50 162 ASP A O 1
ATOM 1179 N N . ILE A 1 163 ? -11.091 0.805 17.657 1.00 81.06 163 ILE A N 1
ATOM 1180 C CA . ILE A 1 163 ? -10.675 1.679 18.755 1.00 81.06 163 ILE A CA 1
ATOM 1181 C C . ILE A 1 163 ? -11.938 2.312 19.363 1.00 81.06 163 ILE A C 1
ATOM 1183 O O . ILE A 1 163 ? -12.664 3.011 18.649 1.00 81.06 163 ILE A O 1
ATOM 1187 N N . PRO A 1 164 ? -12.246 2.079 20.654 1.00 79.44 164 PRO A N 1
ATOM 1188 C CA . PRO A 1 164 ? -13.377 2.710 21.326 1.00 79.44 164 PRO A CA 1
ATOM 1189 C C . PRO A 1 164 ? -13.223 4.233 21.372 1.00 79.44 164 PRO A C 1
ATOM 1191 O O . PRO A 1 164 ? -12.123 4.739 21.594 1.00 79.44 164 PRO A O 1
ATOM 1194 N N . VAL A 1 165 ? -14.340 4.953 21.263 1.00 78.06 165 VAL A N 1
ATOM 1195 C CA . VAL A 1 165 ? -14.368 6.427 21.259 1.00 78.06 165 VAL A CA 1
ATOM 1196 C C . VAL A 1 165 ? -13.744 7.015 22.539 1.00 78.06 165 VAL A C 1
ATOM 1198 O O . VAL A 1 165 ? -12.949 7.948 22.458 1.00 78.06 165 VAL A O 1
ATOM 1201 N N . GLU A 1 166 ? -13.988 6.427 23.721 1.00 72.12 166 GLU A N 1
ATOM 1202 C CA . GLU A 1 166 ? -13.327 6.851 24.970 1.00 72.12 166 GLU A CA 1
ATOM 1203 C C . GLU A 1 166 ? -11.792 6.765 24.929 1.00 72.12 166 GLU A C 1
ATOM 1205 O O . GLU A 1 166 ? -11.117 7.593 25.545 1.00 72.12 166 GLU A O 1
ATOM 1210 N N . GLN A 1 167 ? -11.228 5.766 24.242 1.00 66.44 167 GLN A N 1
ATOM 1211 C CA . GLN A 1 167 ? -9.774 5.583 24.178 1.00 66.44 167 GLN A CA 1
ATOM 1212 C C . GLN A 1 167 ? -9.116 6.625 23.266 1.00 66.44 167 GLN A C 1
ATOM 1214 O O . GLN A 1 167 ? -8.021 7.098 23.575 1.00 66.44 167 GLN A O 1
ATOM 1219 N N . GLU A 1 168 ? -9.791 7.040 22.192 1.00 68.38 168 GLU A N 1
ATOM 1220 C CA . GLU A 1 168 ? -9.328 8.144 21.342 1.00 68.38 168 GLU A CA 1
ATOM 1221 C C . GLU A 1 168 ? -9.371 9.479 22.084 1.00 68.38 168 GLU A C 1
ATOM 1223 O O . GLU A 1 168 ? -8.349 10.165 22.142 1.00 68.38 168 GLU A O 1
ATOM 1228 N N . ALA A 1 169 ? -10.473 9.779 22.776 1.00 70.62 169 ALA A N 1
ATOM 1229 C CA . ALA A 1 169 ? -10.605 11.007 23.561 1.00 70.62 169 ALA A CA 1
ATOM 1230 C C . ALA A 1 169 ? -9.549 11.123 24.681 1.00 70.62 169 ALA A C 1
ATOM 1232 O O . ALA A 1 169 ? -9.088 12.220 25.009 1.00 70.62 169 ALA A O 1
ATOM 1233 N N . GLN A 1 170 ? -9.144 10.001 25.290 1.00 70.81 170 GLN A N 1
ATOM 1234 C CA . GLN A 1 170 ? -8.049 9.979 26.268 1.00 70.81 170 GLN A CA 1
ATOM 1235 C C . GLN A 1 170 ? -6.675 10.159 25.612 1.00 70.81 170 GLN A C 1
ATOM 1237 O O . GLN A 1 170 ? -5.846 10.898 26.146 1.00 70.81 170 GLN A O 1
ATOM 1242 N N . SER A 1 171 ? -6.433 9.528 24.459 1.00 70.62 171 SER A N 1
ATOM 1243 C CA . SER A 1 171 ? -5.181 9.692 23.712 1.00 70.62 171 SER A CA 1
ATOM 1244 C C . SER A 1 171 ? -4.997 11.125 23.212 1.00 70.62 171 SER A C 1
ATOM 1246 O O . SER A 1 171 ? -3.877 11.631 23.227 1.00 70.62 171 SER A O 1
ATOM 1248 N N . GLU A 1 172 ? -6.072 11.781 22.777 1.00 71.75 172 GLU A N 1
ATOM 1249 C CA . GLU A 1 172 ? -6.037 13.160 22.296 1.00 71.75 172 GLU A CA 1
ATOM 1250 C C . GLU A 1 172 ? -5.751 14.134 23.446 1.00 71.75 172 GLU A C 1
ATOM 1252 O O . GLU A 1 172 ? -4.815 14.928 23.364 1.00 71.75 172 GLU A O 1
ATOM 1257 N N . LYS A 1 173 ? -6.445 13.979 24.585 1.00 73.69 173 LYS A N 1
ATOM 1258 C CA . LYS A 1 173 ? -6.171 14.763 25.802 1.00 73.69 173 LYS A CA 1
ATOM 1259 C C . LYS A 1 173 ? -4.739 14.596 26.308 1.00 73.69 173 LYS A C 1
ATOM 1261 O O . LYS A 1 173 ? -4.148 15.573 26.763 1.00 73.69 173 LYS A O 1
ATOM 1266 N N . ALA A 1 174 ? -4.182 13.386 26.234 1.00 73.44 174 ALA A N 1
ATOM 1267 C CA . ALA A 1 174 ? -2.798 13.122 26.618 1.00 73.44 174 ALA A CA 1
ATOM 1268 C C . ALA A 1 174 ? -1.786 13.775 25.658 1.00 73.44 174 ALA A C 1
ATOM 1270 O O . ALA A 1 174 ? -0.749 14.250 26.111 1.00 73.44 174 ALA A O 1
ATOM 1271 N N . ALA A 1 175 ? -2.090 13.843 24.357 1.00 71.81 175 ALA A N 1
ATOM 1272 C CA . ALA A 1 175 ? -1.237 14.490 23.357 1.00 71.81 175 ALA A CA 1
ATOM 1273 C C . ALA A 1 175 ? -1.274 16.028 23.432 1.00 71.81 175 ALA A C 1
ATOM 1275 O O . ALA A 1 175 ? -0.288 16.680 23.096 1.00 71.81 175 ALA A O 1
ATOM 1276 N N . THR A 1 176 ? -2.389 16.611 23.884 1.00 73.75 176 THR A N 1
ATOM 1277 C CA . THR A 1 176 ? -2.554 18.068 24.041 1.00 73.75 176 THR A CA 1
ATOM 1278 C C . THR A 1 176 ? -2.244 18.580 25.448 1.00 73.75 176 THR A C 1
ATOM 1280 O O . THR A 1 176 ? -2.322 19.786 25.688 1.00 73.75 176 THR A O 1
ATOM 1283 N N . ALA A 1 177 ? -1.934 17.694 26.401 1.00 66.06 177 ALA A N 1
ATOM 1284 C CA . ALA A 1 177 ? -1.538 18.106 27.740 1.00 66.06 177 ALA A CA 1
ATOM 1285 C C . ALA A 1 177 ? -0.229 18.911 27.646 1.00 66.06 177 ALA A C 1
ATOM 1287 O O . ALA A 1 177 ? 0.726 18.429 27.029 1.00 66.06 177 ALA A O 1
ATOM 1288 N N . PRO A 1 178 ? -0.155 20.130 28.219 1.00 62.09 178 PRO A N 1
ATOM 1289 C CA . PRO A 1 178 ? 1.076 20.903 28.196 1.00 62.09 178 PRO A CA 1
ATOM 1290 C C . PRO A 1 178 ? 2.166 20.058 28.849 1.00 62.09 178 PRO A C 1
ATOM 1292 O O . PRO A 1 178 ? 2.007 19.622 29.991 1.00 62.09 178 PRO A O 1
ATOM 1295 N N . ALA A 1 179 ? 3.240 19.784 28.103 1.00 61.00 179 ALA A N 1
ATOM 1296 C CA . ALA A 1 179 ? 4.417 19.123 28.637 1.00 61.00 179 ALA A CA 1
ATOM 1297 C C . ALA A 1 179 ? 4.875 19.949 29.841 1.00 61.00 179 ALA A C 1
ATOM 1299 O O . ALA A 1 179 ? 5.339 21.077 29.676 1.00 61.00 179 ALA A O 1
ATOM 1300 N N . LEU A 1 180 ? 4.639 19.427 31.046 1.00 55.88 180 LEU A N 1
ATOM 1301 C CA . LEU A 1 180 ? 5.081 20.045 32.286 1.00 55.88 180 LEU A CA 1
ATOM 1302 C C . LEU A 1 180 ? 6.592 20.224 32.166 1.00 55.88 180 LEU A C 1
ATOM 1304 O O . LEU A 1 180 ? 7.341 19.251 32.181 1.00 55.88 180 LEU A O 1
ATOM 1308 N N . SER A 1 181 ? 7.005 21.474 31.972 1.00 55.38 181 SER A N 1
ATOM 1309 C CA . SER A 1 181 ? 8.388 21.916 32.041 1.00 55.38 181 SER A CA 1
ATOM 1310 C C . SER A 1 181 ? 8.921 21.561 33.428 1.00 55.38 181 SER A C 1
ATOM 1312 O O . SER A 1 181 ? 8.552 22.217 34.408 1.00 55.38 181 SER A O 1
ATOM 1314 N N . VAL A 1 182 ? 9.725 20.501 33.499 1.00 49.25 182 VAL A N 1
ATOM 1315 C CA . VAL A 1 182 ? 10.603 20.186 34.632 1.00 49.25 182 VAL A CA 1
ATOM 1316 C C . VAL A 1 182 ? 12.009 20.617 34.260 1.00 49.25 182 VAL A C 1
ATOM 1318 O O . VAL A 1 182 ? 12.419 20.312 33.117 1.00 49.25 182 VAL A O 1
#

pLDDT: mean 85.42, std 7.89, range [49.25, 95.19]

Foldseek 3Di:
DLLCVLVCVVVVVLVVCVVVQVVCCVVPLWAQQNQQLLLLLLLLLLLLLVLCLVPAPDPVSVVLSNVQSCCSAAVLDNVSSSPVPCVVFVQLSNLSSVRSVVLSVLSNVVRFIFSDDDRHHDVSLCRRCDPVDNCSVVSSVVSSCSSNVSSSVSCNVSDTDHDDPVNVVVVVCVVPPPPPDD

Sequence (182 aa):
MGGLWPLLVMTGMHRVFTPTIIQTIAETGKEGMVMPSEIGANLSLGGSSLAVAWRTKNPELRQTALAAAASAIVAGISEPALYGVAVRLKRPLVAALISGFVCGGVAGIAGLASHSMASPGLFTSVQFFDPSNPMTIVWVFGVMILAVVLSFILTLLLGFEDIPVEQEAQSEKAATAPALSV

Organism: Serratia odorifera (NCBI:txid618)

Radius of gyration: 17.5 Å; chains: 1; bounding box: 40×33×62 Å